Protein AF-A0A923XWN4-F1 (afdb_monomer_lite)

Secondary structure (DSSP, 8-state):
-HHHHHHHHHHHTTSHHHHHHHHHHHHHHHHHHHHHS-SSSTT--HHHHHHHHHHHHHHHTT-

Foldseek 3Di:
DVVVLVVLVCVQVVDPVSVVVLVVQLVVQLVCVVVVPPDDDDDPDSVNSSVVSSVVVSVVVVD

pLDDT: mean 76.3, std 13.94, range [42.62, 92.38]

Radius of gyration: 12.63 Å; chains: 1; bounding box: 30×19×34 Å

Structure (mmCIF, N/CA/C/O backbone):
data_AF-A0A923XWN4-F1
#
_entry.id   AF-A0A923XWN4-F1
#
loop_
_atom_site.group_PDB
_atom_site.id
_atom_site.type_symbol
_atom_site.label_atom_id
_atom_site.label_alt_id
_atom_site.label_comp_id
_atom_site.label_asym_id
_atom_site.label_entity_id
_atom_site.label_seq_id
_atom_site.pdbx_PDB_ins_code
_atom_site.Cartn_x
_atom_site.Cartn_y
_atom_site.Cartn_z
_atom_site.occupancy
_atom_site.B_iso_or_equiv
_atom_site.auth_seq_id
_atom_site.auth_comp_id
_atom_site.auth_asym_id
_atom_site.auth_atom_id
_atom_site.pdbx_PDB_model_num
ATOM 1 N N . MET A 1 1 ? 11.722 14.013 6.226 1.00 54.47 1 MET A N 1
ATOM 2 C CA . MET A 1 1 ? 11.344 12.606 5.944 1.00 54.47 1 MET A CA 1
ATOM 3 C C . MET A 1 1 ? 10.519 12.434 4.662 1.00 54.47 1 MET A C 1
ATOM 5 O O . MET A 1 1 ? 10.818 11.504 3.932 1.00 54.47 1 MET A O 1
ATOM 9 N N . HIS A 1 2 ? 9.590 13.338 4.309 1.00 52.97 2 HIS A N 1
ATOM 10 C CA . HIS A 1 2 ? 8.753 13.224 3.092 1.00 52.97 2 HIS A CA 1
ATOM 11 C C . HIS A 1 2 ? 9.517 13.053 1.757 1.00 52.97 2 HIS A C 1
ATOM 13 O O . HIS A 1 2 ? 9.131 12.217 0.948 1.00 52.97 2 HIS A O 1
ATOM 19 N N . LYS A 1 3 ? 10.636 13.769 1.546 1.00 60.22 3 LYS A N 1
ATOM 20 C CA . LYS A 1 3 ? 11.449 13.658 0.310 1.00 60.22 3 LYS A CA 1
ATOM 21 C C . LYS A 1 3 ? 12.008 12.250 0.039 1.00 60.22 3 LYS A C 1
ATOM 23 O O . LYS A 1 3 ? 12.263 11.905 -1.107 1.00 60.22 3 LYS A O 1
ATOM 28 N N . ARG A 1 4 ? 12.232 11.439 1.081 1.00 60.81 4 ARG A N 1
ATOM 29 C CA . ARG A 1 4 ? 12.819 10.095 0.934 1.00 60.81 4 ARG A CA 1
ATOM 30 C C . ARG A 1 4 ? 11.793 9.099 0.390 1.00 60.81 4 ARG A C 1
ATOM 32 O O . ARG A 1 4 ? 12.128 8.274 -0.449 1.00 60.81 4 ARG A O 1
ATOM 39 N N . THR A 1 5 ? 10.544 9.220 0.834 1.00 61.62 5 THR A N 1
ATOM 40 C CA . THR A 1 5 ? 9.423 8.379 0.395 1.00 61.62 5 THR A CA 1
ATOM 41 C C . THR A 1 5 ? 9.062 8.645 -1.068 1.00 61.62 5 THR A C 1
ATOM 43 O O . THR A 1 5 ? 8.845 7.705 -1.824 1.00 61.62 5 THR A O 1
ATOM 46 N N . THR A 1 6 ? 9.070 9.910 -1.500 1.00 66.56 6 THR A N 1
ATOM 47 C CA . THR A 1 6 ? 8.747 10.288 -2.887 1.00 66.56 6 THR A CA 1
ATOM 48 C C . THR A 1 6 ? 9.772 9.786 -3.904 1.00 66.56 6 THR A C 1
ATOM 50 O O . THR A 1 6 ? 9.388 9.357 -4.990 1.00 66.56 6 THR A O 1
ATOM 53 N N . ASN A 1 7 ? 11.063 9.784 -3.555 1.00 74.62 7 ASN A N 1
ATOM 54 C CA . ASN A 1 7 ? 12.116 9.310 -4.459 1.00 74.62 7 ASN A CA 1
ATOM 55 C C . ASN A 1 7 ? 12.029 7.793 -4.666 1.00 74.62 7 ASN A C 1
ATOM 57 O O . ASN A 1 7 ? 12.041 7.326 -5.799 1.00 74.62 7 ASN A O 1
ATOM 61 N N . ARG A 1 8 ? 11.816 7.033 -3.588 1.00 74.50 8 ARG A N 1
ATOM 62 C CA . ARG A 1 8 ? 11.728 5.570 -3.656 1.00 74.50 8 ARG A CA 1
ATOM 63 C C . ARG A 1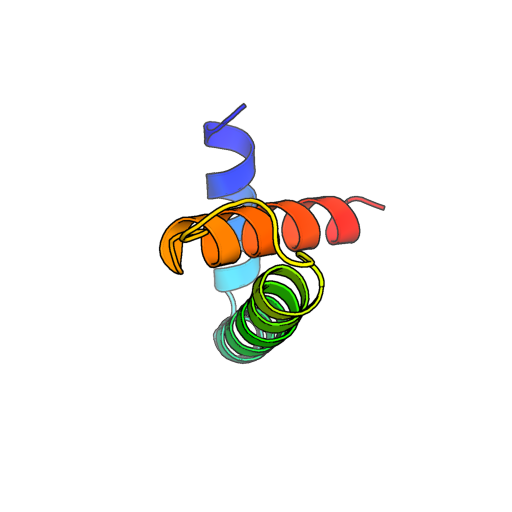 8 ? 10.457 5.078 -4.344 1.00 74.50 8 ARG A C 1
ATOM 65 O O . ARG A 1 8 ? 10.500 4.127 -5.113 1.00 74.50 8 ARG A O 1
ATOM 72 N N . LEU A 1 9 ? 9.336 5.775 -4.145 1.00 77.94 9 LEU A N 1
ATOM 73 C CA . LEU A 1 9 ? 8.119 5.510 -4.913 1.00 77.94 9 LEU A CA 1
ATOM 74 C C . LEU A 1 9 ? 8.354 5.722 -6.415 1.00 77.94 9 LEU A C 1
ATOM 76 O O . LEU A 1 9 ? 7.937 4.902 -7.227 1.00 77.94 9 LEU A O 1
ATOM 80 N N . SER A 1 10 ? 9.059 6.797 -6.777 1.00 79.44 10 SER A N 1
ATOM 81 C CA . SER A 1 10 ? 9.404 7.089 -8.173 1.00 79.44 10 SER A CA 1
ATOM 82 C C . SER A 1 10 ? 10.292 5.998 -8.781 1.00 79.44 10 SER A C 1
ATOM 84 O O . SER A 1 10 ? 10.058 5.594 -9.916 1.00 79.44 10 SER A O 1
ATOM 86 N N . GLU A 1 11 ? 11.253 5.472 -8.018 1.00 79.69 11 GLU A N 1
ATOM 87 C CA . GLU A 1 11 ? 12.103 4.342 -8.423 1.00 79.69 11 GLU A CA 1
ATOM 88 C C . GLU A 1 11 ? 11.283 3.063 -8.657 1.00 79.69 11 GLU A C 1
ATOM 90 O O . GLU A 1 11 ? 11.418 2.424 -9.699 1.00 79.69 11 GLU A O 1
ATOM 95 N N . MET A 1 12 ? 10.362 2.725 -7.746 1.00 75.56 12 MET A N 1
ATOM 96 C CA . MET A 1 12 ? 9.464 1.572 -7.909 1.00 75.56 12 MET A CA 1
ATOM 97 C C . MET A 1 12 ? 8.525 1.729 -9.115 1.00 75.56 12 MET A C 1
ATOM 99 O O . MET A 1 12 ? 8.183 0.750 -9.775 1.00 75.56 12 MET A O 1
ATOM 103 N N . MET A 1 13 ? 8.124 2.963 -9.427 1.00 80.50 13 MET A N 1
ATOM 104 C CA . MET A 1 13 ? 7.245 3.283 -10.554 1.00 80.50 13 MET A CA 1
ATOM 105 C C . MET A 1 13 ? 7.973 3.434 -11.899 1.00 80.50 13 MET A C 1
ATOM 107 O O . MET A 1 13 ? 7.303 3.590 -12.922 1.00 80.50 13 MET A O 1
ATOM 111 N N . ALA A 1 14 ? 9.310 3.387 -11.931 1.00 80.81 14 ALA A N 1
ATOM 112 C CA . ALA A 1 14 ? 10.096 3.613 -13.145 1.00 80.81 14 ALA A CA 1
ATOM 113 C C . ALA A 1 14 ? 9.905 2.516 -14.211 1.00 80.81 14 ALA A C 1
ATOM 115 O O . ALA A 1 14 ? 10.076 2.779 -15.400 1.00 80.81 14 ALA A O 1
ATOM 116 N N . ASN A 1 15 ? 9.507 1.303 -13.809 1.00 74.69 15 ASN A N 1
ATOM 117 C CA . ASN A 1 15 ? 9.172 0.209 -14.720 1.00 74.69 15 ASN A CA 1
ATOM 118 C C . ASN A 1 15 ? 7.646 0.019 -14.801 1.00 74.69 15 ASN A C 1
ATOM 120 O O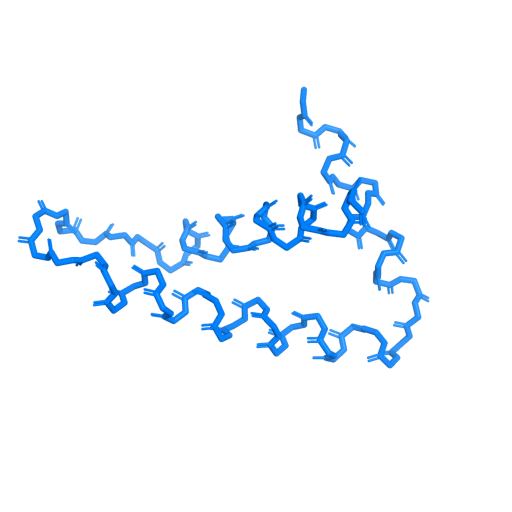 . ASN A 1 15 ? 6.957 -0.038 -13.781 1.00 74.69 15 ASN A O 1
ATOM 124 N N . ALA A 1 16 ? 7.114 -0.088 -16.023 1.00 62.44 16 ALA A N 1
ATOM 125 C CA . ALA A 1 16 ? 5.683 -0.206 -16.275 1.00 62.44 16 ALA A CA 1
ATOM 126 C C . ALA A 1 16 ? 5.036 -1.431 -15.612 1.00 62.44 16 ALA A C 1
ATOM 128 O O . ALA A 1 16 ? 3.958 -1.279 -15.034 1.00 62.44 16 ALA A O 1
ATOM 129 N N . ASP A 1 17 ? 5.703 -2.584 -15.630 1.00 69.25 17 ASP A N 1
ATOM 130 C CA . ASP A 1 17 ? 5.206 -3.819 -15.011 1.00 69.25 17 ASP A CA 1
ATOM 131 C C . ASP A 1 17 ? 5.179 -3.693 -13.482 1.00 69.25 17 ASP A C 1
ATOM 133 O O . ASP A 1 17 ? 4.218 -4.095 -12.820 1.00 69.25 17 ASP A O 1
ATOM 137 N N . ASN A 1 18 ? 6.171 -2.996 -12.922 1.00 76.12 18 ASN A N 1
ATOM 138 C CA . ASN A 1 18 ? 6.253 -2.732 -11.487 1.00 76.12 18 ASN A CA 1
ATOM 139 C C . ASN A 1 18 ? 5.134 -1.800 -11.002 1.00 76.12 18 ASN A C 1
ATOM 141 O O . ASN A 1 18 ? 4.688 -1.930 -9.863 1.00 76.12 18 ASN A O 1
ATOM 145 N N . ARG A 1 19 ? 4.613 -0.902 -11.853 1.00 81.75 19 ARG A N 1
ATOM 146 C CA . ARG A 1 19 ? 3.495 -0.011 -11.483 1.00 81.75 19 ARG A CA 1
ATOM 147 C C . ARG A 1 19 ? 2.209 -0.782 -11.200 1.00 81.75 19 ARG A C 1
ATOM 149 O O . ARG A 1 19 ? 1.535 -0.478 -10.218 1.00 81.75 19 ARG A O 1
ATOM 156 N N . TYR A 1 20 ? 1.866 -1.771 -12.027 1.00 85.19 20 TYR A N 1
ATOM 157 C CA . TYR A 1 20 ? 0.653 -2.572 -11.824 1.00 85.19 20 TYR A CA 1
ATOM 158 C C . TYR A 1 20 ? 0.747 -3.417 -10.555 1.00 85.19 20 TYR A C 1
ATOM 160 O O . TYR A 1 20 ? -0.189 -3.438 -9.752 1.00 85.19 20 TYR A O 1
ATOM 168 N N . VAL A 1 21 ? 1.901 -4.054 -10.343 1.00 86.06 21 VAL A N 1
ATOM 169 C CA . VAL A 1 21 ? 2.180 -4.837 -9.133 1.00 86.06 21 VAL A CA 1
ATOM 170 C C . VAL A 1 21 ? 2.105 -3.953 -7.888 1.00 86.06 21 VAL A C 1
ATOM 172 O O . VAL A 1 21 ? 1.438 -4.315 -6.918 1.00 86.06 21 VAL A O 1
ATOM 175 N N . LEU A 1 22 ? 2.703 -2.760 -7.939 1.00 86.75 22 LEU A N 1
ATOM 176 C CA . LEU A 1 22 ? 2.679 -1.792 -6.847 1.00 86.75 22 LEU A CA 1
ATOM 177 C C . LEU A 1 22 ? 1.256 -1.333 -6.511 1.00 86.75 22 LEU A C 1
ATOM 179 O O . LEU A 1 22 ? 0.876 -1.345 -5.343 1.00 86.75 22 LEU A O 1
ATOM 183 N N . VAL A 1 23 ? 0.445 -0.969 -7.510 1.00 90.31 23 VAL A N 1
ATOM 184 C CA . VAL A 1 23 ? -0.952 -0.556 -7.284 1.00 90.31 23 VAL A CA 1
ATOM 185 C C . VAL A 1 23 ? -1.753 -1.685 -6.634 1.00 90.31 23 VAL A C 1
ATOM 187 O O . VAL A 1 23 ? -2.475 -1.443 -5.665 1.00 90.31 23 VAL A O 1
ATOM 190 N N . HIS A 1 24 ? -1.590 -2.925 -7.103 1.00 92.38 24 HIS A N 1
ATOM 191 C CA . HIS A 1 24 ? -2.248 -4.084 -6.501 1.00 92.38 24 HIS A CA 1
ATOM 192 C C . HIS A 1 24 ? -1.796 -4.339 -5.057 1.00 92.38 24 HIS A C 1
ATOM 194 O O . HIS A 1 24 ? -2.637 -4.605 -4.193 1.00 92.38 24 HIS A O 1
ATOM 200 N N . ALA A 1 25 ? -0.495 -4.244 -4.775 1.00 90.00 25 ALA A N 1
ATOM 201 C CA . ALA A 1 25 ? 0.055 -4.417 -3.433 1.00 90.00 25 ALA A CA 1
ATOM 202 C C . ALA A 1 25 ? -0.463 -3.340 -2.467 1.00 90.00 25 ALA A C 1
ATOM 204 O O . ALA A 1 25 ? -0.970 -3.670 -1.390 1.00 90.00 25 ALA A O 1
ATOM 205 N N . VAL A 1 26 ? -0.431 -2.070 -2.889 1.00 92.00 26 VAL A N 1
ATOM 206 C CA . VAL A 1 26 ? -0.959 -0.928 -2.127 1.00 92.00 26 VAL A CA 1
ATOM 207 C C . VAL A 1 26 ? -2.448 -1.110 -1.852 1.00 92.00 26 VAL A C 1
ATOM 209 O O . VAL A 1 26 ? -2.867 -0.992 -0.704 1.00 92.00 26 VAL A O 1
ATOM 212 N N . ALA A 1 27 ? -3.252 -1.461 -2.859 1.00 91.81 27 ALA A N 1
ATOM 213 C CA . ALA A 1 27 ? -4.690 -1.666 -2.690 1.00 91.81 27 ALA A CA 1
ATOM 214 C C . ALA A 1 27 ? -5.001 -2.823 -1.726 1.00 91.81 27 ALA A C 1
ATOM 216 O O . ALA A 1 27 ? -5.840 -2.687 -0.832 1.00 91.81 27 ALA A O 1
ATOM 217 N N . LYS A 1 28 ? -4.289 -3.951 -1.855 1.00 92.38 28 LYS A N 1
ATOM 218 C CA . LYS A 1 28 ? -4.432 -5.108 -0.959 1.00 92.38 28 LYS A CA 1
ATOM 219 C C . LYS A 1 28 ? -4.081 -4.747 0.483 1.00 92.38 28 LYS A C 1
ATOM 221 O O . LYS A 1 28 ? -4.767 -5.193 1.404 1.00 92.38 28 LYS A O 1
ATOM 226 N N . ARG A 1 29 ? -3.028 -3.953 0.697 1.00 90.69 29 ARG A N 1
ATOM 227 C CA . ARG A 1 29 ? -2.613 -3.528 2.037 1.00 90.69 29 ARG A CA 1
ATOM 228 C C . ARG A 1 29 ? -3.552 -2.476 2.622 1.00 90.69 29 ARG A C 1
ATOM 230 O O . ARG A 1 29 ? -3.986 -2.643 3.756 1.00 90.69 29 ARG A O 1
ATOM 237 N N . ALA A 1 30 ? -3.946 -1.471 1.842 1.00 90.81 30 ALA A N 1
ATOM 238 C CA . ALA A 1 30 ? -4.923 -0.465 2.250 1.00 90.81 30 ALA A CA 1
ATOM 239 C C . ALA A 1 30 ? -6.244 -1.118 2.679 1.00 90.81 30 ALA A C 1
ATOM 241 O O . ALA A 1 30 ? -6.793 -0.761 3.717 1.00 90.81 30 ALA A O 1
ATOM 242 N N . LYS A 1 31 ? -6.708 -2.141 1.944 1.00 89.75 31 LYS A N 1
ATOM 243 C CA . LYS A 1 31 ? -7.881 -2.939 2.323 1.00 89.75 31 LYS A CA 1
ATOM 244 C C . LYS A 1 31 ? -7.731 -3.570 3.711 1.00 89.75 31 LYS A C 1
ATOM 246 O O . LYS A 1 31 ? -8.613 -3.401 4.542 1.00 89.75 31 LYS A O 1
ATOM 251 N N . LYS A 1 32 ? -6.591 -4.204 4.001 1.00 88.44 32 LYS A N 1
ATOM 252 C CA . LYS A 1 32 ? -6.310 -4.768 5.334 1.00 88.44 32 LYS A CA 1
ATOM 253 C C . LYS A 1 32 ? -6.256 -3.711 6.436 1.00 88.44 32 LYS A C 1
ATOM 255 O O . LYS A 1 32 ? -6.674 -4.004 7.546 1.00 88.44 32 LYS A O 1
ATOM 260 N N . ILE A 1 33 ? -5.741 -2.513 6.153 1.00 87.69 33 ILE A N 1
ATOM 261 C CA . ILE A 1 33 ? -5.728 -1.405 7.121 1.00 87.69 33 ILE A CA 1
ATOM 262 C C . ILE A 1 33 ? -7.163 -0.997 7.459 1.00 87.69 33 ILE A C 1
ATOM 264 O O . ILE A 1 33 ? -7.483 -0.848 8.631 1.00 87.69 33 ILE A O 1
ATOM 268 N N . MET A 1 34 ? -8.020 -0.870 6.442 1.00 85.19 34 MET A N 1
ATOM 269 C CA . MET A 1 34 ? -9.431 -0.512 6.612 1.00 85.19 34 MET A CA 1
ATOM 270 C C . MET A 1 34 ? -10.235 -1.609 7.332 1.00 85.19 34 MET A C 1
ATOM 272 O O . MET A 1 34 ? -11.087 -1.298 8.154 1.00 85.19 34 MET A O 1
ATOM 276 N N . GLU A 1 35 ? -9.961 -2.887 7.048 1.00 83.81 35 GLU A N 1
ATOM 277 C CA . GLU A 1 35 ? -10.665 -4.035 7.649 1.00 83.81 35 GLU A CA 1
ATOM 278 C C . GLU A 1 35 ? -10.140 -4.408 9.048 1.00 83.81 35 GLU A C 1
ATOM 280 O O . GLU A 1 35 ? -10.905 -4.838 9.906 1.00 83.81 35 GLU A O 1
ATOM 285 N N . GLY A 1 36 ? -8.831 -4.270 9.282 1.00 71.44 36 GLY A N 1
ATOM 286 C CA . GLY A 1 36 ? -8.152 -4.633 10.530 1.00 71.44 36 GLY A CA 1
ATOM 287 C C . GLY A 1 36 ? -8.190 -3.543 11.600 1.00 71.44 36 GLY A C 1
ATOM 288 O O . GLY A 1 36 ? -7.946 -3.827 12.773 1.00 71.44 36 GLY A O 1
ATOM 289 N N . SER A 1 37 ? -8.525 -2.302 11.233 1.00 60.22 37 SER A N 1
ATOM 290 C CA . SER A 1 37 ? -8.881 -1.267 12.199 1.00 60.22 37 SER A CA 1
ATOM 291 C C . SER A 1 37 ? -10.270 -1.560 12.766 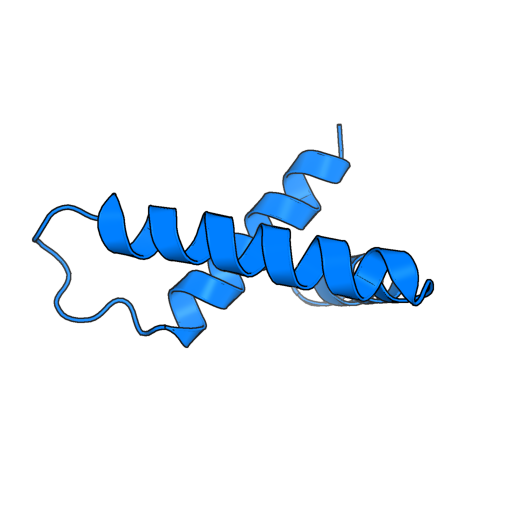1.00 60.22 37 SER A C 1
ATOM 293 O O . SER A 1 37 ? -11.274 -1.035 12.290 1.00 60.22 37 SER A O 1
ATOM 295 N N . ALA A 1 38 ? -10.339 -2.415 13.785 1.00 47.75 38 ALA A N 1
ATOM 296 C CA . ALA A 1 38 ? -11.557 -2.609 14.552 1.00 47.75 38 ALA A CA 1
ATOM 297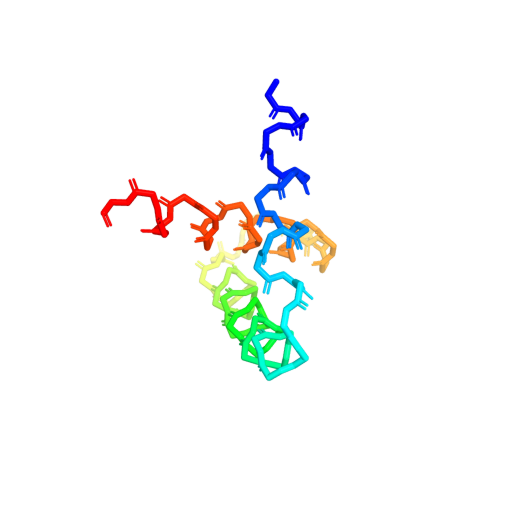 C C . ALA A 1 38 ? -12.023 -1.265 15.159 1.00 47.75 38 ALA A C 1
ATOM 299 O O . ALA A 1 38 ? -11.426 -0.732 16.090 1.00 47.75 38 ALA A O 1
ATOM 300 N N . GLN A 1 39 ? -13.119 -0.734 14.622 1.00 50.38 39 GLN A N 1
ATOM 301 C CA . GLN A 1 39 ? -14.249 -0.210 15.392 1.00 50.38 39 GLN A CA 1
ATOM 302 C C . GLN A 1 39 ? -14.097 1.033 16.300 1.00 50.38 39 GLN A C 1
ATOM 304 O O . GLN A 1 39 ? -15.062 1.333 16.998 1.00 50.38 39 GLN A O 1
ATOM 309 N N . SER A 1 40 ? -13.001 1.805 16.313 1.00 51.53 40 SER A N 1
ATOM 310 C CA . SER A 1 40 ? -12.944 3.014 17.178 1.00 51.53 40 SER A CA 1
ATOM 311 C C . SER A 1 40 ? -12.635 4.345 16.497 1.00 51.53 40 SER A C 1
ATOM 313 O O . SER A 1 40 ? -12.834 5.389 17.111 1.00 51.53 40 SER A O 1
ATOM 315 N N . ASN A 1 41 ? -12.178 4.346 15.248 1.00 52.22 41 ASN A N 1
ATOM 316 C CA . ASN A 1 41 ? -11.973 5.581 14.499 1.00 52.22 41 ASN A CA 1
ATOM 317 C C . ASN A 1 41 ? -12.980 5.608 13.361 1.00 52.22 41 ASN A C 1
ATOM 319 O O . ASN A 1 41 ? -12.743 5.005 12.315 1.00 52.22 41 ASN A O 1
ATOM 323 N N . LEU A 1 42 ? -14.109 6.286 13.592 1.00 50.91 42 LEU A N 1
ATOM 324 C CA . LEU A 1 42 ? -14.975 6.733 12.510 1.00 50.91 42 LEU A CA 1
ATOM 325 C C . LEU A 1 42 ? -14.082 7.338 11.418 1.00 50.91 42 LEU A C 1
ATOM 327 O O . LEU A 1 42 ? -13.367 8.307 11.656 1.00 50.91 42 LEU A O 1
ATOM 331 N N . GLU A 1 43 ? -14.101 6.699 10.252 1.00 58.72 43 GLU A N 1
ATOM 332 C CA . GLU A 1 43 ? -13.498 7.174 9.010 1.00 58.72 43 GLU A CA 1
ATOM 333 C C . GLU A 1 43 ? -11.967 7.329 9.035 1.00 58.72 43 GLU A C 1
ATOM 335 O O . GLU A 1 43 ? -11.409 8.426 8.929 1.00 58.72 43 GLU A O 1
ATOM 340 N N . ILE A 1 44 ? -11.232 6.209 9.010 1.00 64.62 44 ILE A N 1
ATOM 341 C CA . ILE A 1 44 ? -9.962 6.251 8.271 1.00 64.62 44 ILE A CA 1
ATOM 342 C C . ILE A 1 44 ? -10.324 6.574 6.819 1.00 64.62 44 ILE A C 1
ATOM 344 O O . ILE A 1 44 ? -10.795 5.717 6.079 1.00 64.62 44 ILE A O 1
ATOM 348 N N . SER A 1 45 ? -10.122 7.833 6.421 1.00 79.25 45 SER A N 1
ATOM 349 C CA . SER A 1 45 ? -10.253 8.257 5.028 1.00 79.25 45 SER A CA 1
ATOM 350 C C . SER A 1 45 ? -9.448 7.311 4.136 1.00 79.25 45 SER A C 1
ATOM 352 O O . SER A 1 45 ? -8.277 7.049 4.427 1.00 79.25 45 SER A O 1
ATOM 354 N N . ASN A 1 46 ? -10.042 6.837 3.036 1.00 80.94 46 ASN A N 1
ATOM 355 C CA . ASN A 1 46 ? -9.383 5.961 2.058 1.00 80.94 46 ASN A CA 1
ATOM 356 C C . ASN A 1 46 ? -7.982 6.474 1.682 1.00 80.94 46 ASN A C 1
ATOM 358 O O . ASN A 1 46 ? -7.034 5.698 1.584 1.00 80.94 46 ASN A O 1
ATOM 362 N N . ASN A 1 47 ? -7.825 7.796 1.567 1.00 82.81 47 ASN A N 1
ATOM 363 C CA . ASN A 1 47 ? -6.544 8.435 1.272 1.00 82.81 47 ASN A CA 1
ATOM 364 C C . ASN A 1 47 ? -5.496 8.182 2.362 1.00 82.81 47 ASN A C 1
ATOM 366 O O . ASN A 1 47 ? -4.336 7.928 2.049 1.00 82.81 47 ASN A O 1
ATOM 370 N N . LYS A 1 48 ? -5.888 8.204 3.639 1.00 86.31 48 LYS A N 1
ATOM 371 C CA . LYS A 1 48 ? -4.990 7.909 4.760 1.00 86.31 48 LYS A CA 1
ATOM 372 C C . LYS A 1 48 ? -4.561 6.443 4.744 1.00 86.31 48 LYS A C 1
ATOM 374 O O . LYS A 1 48 ? -3.374 6.177 4.884 1.00 86.31 48 LYS A O 1
ATOM 379 N N . ALA A 1 49 ? -5.486 5.513 4.492 1.00 87.44 49 ALA A N 1
ATOM 380 C CA . ALA A 1 49 ? -5.159 4.091 4.364 1.00 87.44 49 ALA A CA 1
ATOM 381 C C . ALA A 1 49 ? -4.197 3.819 3.194 1.00 87.44 49 ALA A C 1
ATOM 383 O O . ALA A 1 49 ? -3.236 3.068 3.347 1.00 87.44 49 ALA A O 1
ATOM 384 N N . ILE A 1 50 ? -4.411 4.471 2.046 1.00 89.31 50 ILE A N 1
ATOM 385 C CA . ILE A 1 50 ? -3.530 4.373 0.873 1.00 89.31 50 ILE A CA 1
ATOM 386 C C . ILE A 1 50 ? -2.138 4.933 1.185 1.00 89.31 50 ILE A C 1
ATOM 388 O O . ILE A 1 50 ? -1.138 4.279 0.898 1.00 89.31 50 ILE A O 1
ATOM 392 N N . VAL A 1 51 ? -2.052 6.116 1.801 1.00 88.94 51 VAL A N 1
ATOM 393 C CA . VAL A 1 51 ? -0.766 6.731 2.172 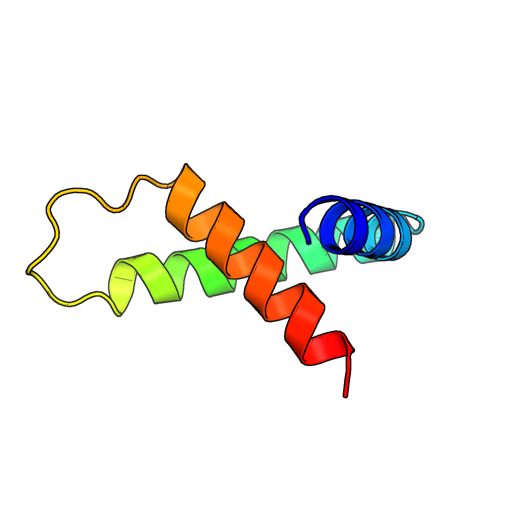1.00 88.94 51 VAL A CA 1
ATOM 394 C C . VAL A 1 51 ? -0.004 5.854 3.165 1.00 88.94 51 VAL A C 1
ATOM 396 O O . VAL A 1 51 ? 1.194 5.642 2.985 1.00 88.94 51 VAL A O 1
ATOM 399 N N . THR A 1 52 ? -0.683 5.303 4.174 1.00 89.19 52 THR A N 1
ATOM 400 C CA . THR A 1 52 ? -0.066 4.371 5.126 1.00 89.19 52 THR A CA 1
ATOM 401 C C . THR A 1 52 ? 0.423 3.102 4.426 1.00 89.19 52 THR A C 1
ATOM 403 O O . THR A 1 52 ? 1.571 2.717 4.624 1.00 89.19 52 THR A O 1
ATOM 406 N N . ALA A 1 53 ? -0.378 2.508 3.538 1.00 90.38 53 ALA A N 1
ATOM 407 C CA . ALA A 1 53 ? 0.028 1.332 2.769 1.00 90.38 53 ALA A CA 1
ATOM 408 C C . ALA A 1 53 ? 1.267 1.592 1.891 1.00 90.38 53 ALA A C 1
ATOM 410 O O . ALA A 1 53 ? 2.165 0.757 1.833 1.00 90.38 53 ALA A O 1
ATOM 411 N N . ILE A 1 54 ? 1.349 2.758 1.237 1.00 89.81 54 ILE A N 1
ATOM 412 C CA . ILE A 1 54 ? 2.528 3.161 0.450 1.00 89.81 54 ILE A CA 1
ATOM 413 C C . ILE A 1 54 ? 3.771 3.263 1.346 1.00 89.81 54 ILE A C 1
ATOM 415 O O . ILE A 1 54 ? 4.850 2.821 0.957 1.00 89.81 54 ILE A O 1
ATOM 419 N N . GLN A 1 55 ? 3.635 3.837 2.543 1.00 87.88 55 GLN A N 1
ATOM 420 C CA . GLN A 1 55 ? 4.749 3.974 3.484 1.00 87.88 55 GLN A CA 1
ATOM 421 C C . GLN A 1 55 ? 5.250 2.621 3.996 1.00 87.88 55 GLN A C 1
ATOM 423 O O . GLN A 1 55 ? 6.462 2.430 4.075 1.00 87.88 55 GLN A O 1
ATOM 428 N N . GLU A 1 56 ? 4.342 1.697 4.313 1.00 88.50 56 GLU A N 1
ATOM 429 C CA . GLU A 1 56 ? 4.687 0.341 4.758 1.00 88.50 56 GLU A CA 1
ATOM 430 C C . GLU A 1 56 ? 5.428 -0.435 3.664 1.00 88.50 56 GLU A C 1
ATOM 432 O O . GLU A 1 56 ? 6.507 -0.958 3.917 1.00 88.50 56 GLU A O 1
ATOM 437 N N . ILE A 1 57 ? 4.923 -0.417 2.426 1.00 86.75 57 ILE A N 1
ATOM 438 C CA . ILE A 1 57 ? 5.554 -1.116 1.294 1.00 86.75 57 ILE A CA 1
ATOM 439 C C . ILE A 1 57 ? 6.964 -0.575 1.012 1.00 86.75 57 ILE A C 1
ATOM 441 O O . ILE A 1 57 ? 7.899 -1.341 0.800 1.00 86.75 57 ILE A O 1
ATOM 445 N N . ILE A 1 58 ? 7.152 0.747 1.062 1.00 84.44 58 ILE A N 1
ATOM 446 C CA . ILE A 1 58 ? 8.475 1.364 0.869 1.00 84.44 58 ILE A CA 1
ATOM 447 C C . ILE A 1 58 ? 9.449 0.994 2.001 1.00 84.44 58 ILE A C 1
ATOM 449 O O . ILE A 1 58 ? 10.661 0.952 1.773 1.00 84.44 58 ILE A O 1
ATOM 453 N N . ALA A 1 59 ? 8.946 0.766 3.217 1.00 81.31 59 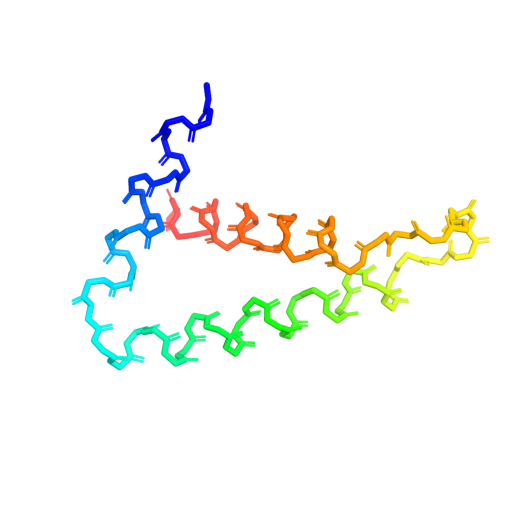ALA A N 1
ATOM 454 C CA . ALA A 1 59 ? 9.759 0.360 4.358 1.00 81.31 59 ALA A CA 1
ATOM 455 C C . ALA A 1 59 ? 10.154 -1.128 4.298 1.00 81.31 59 ALA A C 1
ATOM 457 O O . ALA A 1 59 ? 11.285 -1.453 4.652 1.00 81.31 59 ALA A O 1
ATOM 458 N N . GLU A 1 60 ? 9.265 -2.005 3.819 1.00 74.75 60 GLU A N 1
ATOM 459 C CA . GLU A 1 60 ? 9.510 -3.450 3.664 1.00 74.75 60 GLU A CA 1
ATOM 460 C C . GLU A 1 60 ? 10.578 -3.758 2.599 1.00 74.75 60 GLU A C 1
ATOM 462 O O . GLU A 1 60 ? 11.446 -4.588 2.833 1.00 74.75 60 GLU A O 1
ATOM 467 N N . GLU A 1 61 ? 10.609 -3.017 1.487 1.00 66.25 61 GLU A N 1
ATOM 468 C CA . GLU A 1 61 ? 11.651 -3.123 0.441 1.00 66.25 61 GLU A CA 1
ATOM 469 C C . GLU A 1 61 ? 13.038 -2.611 0.895 1.00 66.25 61 GLU A C 1
ATOM 471 O O . GLU A 1 61 ? 14.007 -2.614 0.134 1.00 66.25 61 GLU A O 1
ATOM 476 N N . GLY A 1 62 ? 13.137 -2.058 2.109 1.00 55.31 62 GLY A N 1
ATOM 477 C CA . GLY A 1 62 ? 14.360 -1.524 2.712 1.00 55.31 62 GLY A CA 1
ATOM 478 C C . GLY A 1 62 ? 15.242 -2.541 3.434 1.00 55.31 62 GLY A C 1
ATOM 479 O O . GLY A 1 62 ? 16.302 -2.127 3.911 1.00 55.31 62 GLY A O 1
ATOM 480 N N . HIS A 1 63 ? 14.808 -3.799 3.524 1.00 42.62 63 HIS A N 1
ATOM 481 C CA . HIS A 1 63 ? 15.460 -4.890 4.249 1.00 42.62 63 HIS A CA 1
ATOM 482 C C . HIS A 1 63 ? 15.953 -5.998 3.320 1.00 42.62 63 HIS A C 1
ATOM 484 O O . HIS A 1 63 ? 15.217 -6.351 2.376 1.00 42.62 63 HIS A O 1
#

Sequence (63 aa):
MHKRTTNRLSEMMANADNRYVLVHAVAKRAKKIMEGSAQSNLEISNNKAIVTAIQEIIAEEGH